Protein 9BKA (pdb70)

Structure (mmCIF, N/CA/C/O backbone):
data_9BKA
#
_entry.id   9BKA
#
_cell.length_a   71.307
_cell.length_b   71.307
_cell.length_c   71.307
_cell.angle_alpha   90.000
_cell.angle_beta   90.000
_cell.angle_gamma   90.000
#
_symmetry.space_group_name_H-M   'P 21 3'
#
loop_
_entity.id
_entity.type
_entity.pdbx_description
1 polymer 'Rid family protein PSPTO3006'
2 water water
#
loop_
_atom_site.group_PDB
_atom_site.id
_atom_site.type_symbol
_atom_site.label_atom_id
_atom_site.label_alt_id
_atom_site.label_comp_id
_atom_site.label_asym_id
_atom_site.label_entity_id
_atom_site.label_seq_id
_atom_site.pdbx_PDB_ins_code
_atom_site.Cartn_x
_atom_site.Cartn_y
_atom_site.Cartn_z
_atom_site.occupancy
_atom_site.B_iso_or_equiv
_atom_site.auth_seq_id
_atom_site.auth_comp_id
_atom_site.auth_asym_id
_atom_site.auth_atom_id
_atom_site.pdbx_PDB_model_num
ATOM 1 N N . PHE A 1 13 ? -15.02872 0.84385 29.36650 1.000 83.26903 13 PHE A N 1
ATOM 2 C CA . PHE A 1 13 ? -14.34455 -0.20782 28.62254 1.000 68.81219 13 PHE A CA 1
ATOM 3 C C . PHE A 1 13 ? -14.17713 0.23857 27.17433 1.000 55.15810 13 PHE A C 1
ATOM 4 O O . PHE A 1 13 ? -14.96834 1.04112 26.67566 1.000 51.55903 13 PHE A O 1
ATOM 12 N N . PRO A 1 14 ? -13.14544 -0.26469 26.49361 1.000 50.94135 14 PRO A N 1
ATOM 13 C CA . PRO A 1 14 ? -12.94123 0.13059 25.09394 1.000 48.45802 14 PRO A CA 1
ATOM 14 C C . PRO A 1 14 ? -13.82488 -0.62333 24.10809 1.000 35.73473 14 PRO A C 1
ATOM 15 O O . PRO A 1 14 ? -13.40573 -0.83593 22.97046 1.000 30.53106 14 PRO A O 1
ATOM 19 N N . ILE A 1 15 ? -15.03850 -1.02790 24.50516 1.000 31.94184 15 ILE A N 1
ATOM 20 C CA . ILE A 1 15 ? -15.94896 -1.74487 23.61662 1.000 26.04941 15 ILE A CA 1
ATOM 21 C C . ILE A 1 15 ? -17.35402 -1.16519 23.74308 1.000 26.83233 15 ILE A C 1
ATOM 22 O O . ILE A 1 15 ? -17.71727 -0.56182 24.75513 1.000 2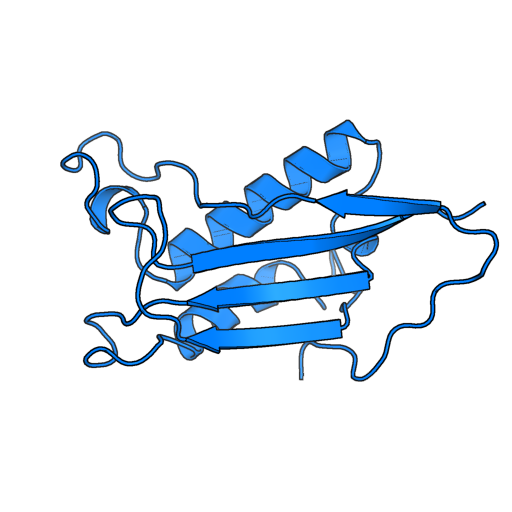8.00626 15 ILE A O 1
ATOM 27 N N . SER A 1 16 ? -18.15264 -1.35345 22.69453 1.000 20.25229 16 SER A N 1
ATOM 28 C CA . SER A 1 16 ? -19.56108 -0.98680 22.74927 1.000 21.27743 16 SER A CA 1
ATOM 29 C C . SER A 1 16 ? -20.37879 -2.17746 23.23480 1.000 22.11206 16 SER A C 1
ATOM 30 O O . SER A 1 16 ? -20.21726 -3.30024 22.74185 1.000 18.24511 16 SER A O 1
ATOM 33 N N . GLN A 1 17 ? -21.25885 -1.92800 24.20135 1.000 21.84484 17 GLN A N 1
ATOM 34 C CA . GLN A 1 17 ? -22.15646 -2.97976 24.66285 1.000 20.33325 17 GLN A CA 1
ATOM 35 C C . GLN A 1 17 ? -23.02944 -3.48956 23.52259 1.000 17.86580 17 GLN A C 1
ATOM 36 O O . GLN A 1 17 ? -23.21149 -4.70400 23.36212 1.000 16.20169 17 GLN A O 1
ATOM 42 N N . THR A 1 18 ? -23.56918 -2.58314 22.70999 1.000 18.67777 18 THR A N 1
ATOM 43 C CA . THR A 1 18 ? -24.29323 -2.96915 21.50936 1.000 16.60084 18 THR A CA 1
ATOM 44 C C . THR A 1 18 ? -23.89688 -2.04183 20.37228 1.000 17.72911 18 THR A C 1
ATOM 45 O O . THR A 1 18 ? -23.50467 -0.89573 20.59571 1.000 17.86100 18 THR A O 1
ATOM 49 N N . VAL A 1 19 ? -24.01571 -2.54682 19.14852 1.000 19.04535 19 VAL A N 1
ATOM 50 C CA . VAL A 1 19 ? -23.84001 -1.75252 17.93574 1.000 20.29683 19 VAL A CA 1
ATOM 51 C C . VAL A 1 19 ? -25.01957 -2.04104 17.02289 1.000 18.42796 19 VAL A C 1
ATOM 52 O O . VAL A 1 19 ? -25.27037 -3.20236 16.67358 1.000 15.98627 19 VAL A O 1
ATOM 56 N N . THR A 1 20 ? -25.74622 -0.99126 16.63479 1.000 19.66547 20 THR A N 1
ATOM 57 C CA . THR A 1 20 ? -26.88194 -1.12862 15.73439 1.000 16.65703 20 THR A CA 1
ATOM 58 C C . THR A 1 20 ? -26.45916 -0.78217 14.31304 1.000 23.07112 20 THR A C 1
ATOM 59 O O . THR A 1 20 ? -25.79061 0.23189 14.08395 1.000 22.44823 20 THR A O 1
ATOM 63 N N . VAL A 1 21 ? -26.85417 -1.62281 13.36854 1.000 19.13794 21 VAL A N 1
ATOM 64 C CA . VAL A 1 21 ? -26.54576 -1.47416 11.95086 1.000 19.23910 21 VAL A CA 1
ATOM 65 C C . VAL A 1 21 ? -27.84573 -1.18868 11.20751 1.000 22.40232 21 VAL A C 1
ATOM 66 O O . VAL A 1 21 ? -28.77249 -2.00760 11.26366 1.000 22.33309 21 VAL A O 1
ATOM 70 N N . PRO A 1 22 ? -27.94843 -0.07625 10.48022 1.000 27.62066 22 PRO A N 1
ATOM 71 C CA . PRO A 1 22 ? -29.17543 0.19461 9.72277 1.000 24.73613 22 PRO A CA 1
ATOM 72 C C . PRO A 1 22 ? -29.39763 -0.84872 8.63992 1.000 22.58059 22 PRO A C 1
ATOM 73 O O . PRO A 1 22 ? -28.45023 -1.40587 8.07898 1.000 19.60539 22 PRO A O 1
ATOM 77 N N . ALA A 1 23 ? -30.67556 -1.10764 8.34170 1.000 24.94713 23 ALA A N 1
ATOM 78 C CA . ALA A 1 23 ? -31.01959 -2.11283 7.33676 1.000 23.59609 23 ALA A CA 1
ATOM 79 C C . ALA A 1 23 ? -30.51658 -1.74479 5.94638 1.000 21.92685 23 ALA A C 1
ATOM 80 O O . ALA A 1 23 ? -30.37297 -2.62917 5.09487 1.000 22.93671 23 ALA A O 1
ATOM 82 N N . SER A 1 24 ? -30.25051 -0.46487 5.69810 1.000 26.60040 24 SER A N 1
ATOM 83 C CA . SER A 1 24 ? -29.75499 0.01926 4.41572 1.000 28.45706 24 SER A CA 1
ATOM 84 C C . SER A 1 24 ? -28.25828 -0.19853 4.23065 1.000 25.23024 24 SER A C 1
ATOM 85 O O . SER A 1 24 ? -27.73948 0.08622 3.14597 1.000 25.90959 24 SER A O 1
ATOM 88 N N . ALA A 1 25 ? -27.55278 -0.67083 5.25879 1.000 24.96886 25 ALA A N 1
ATOM 89 C CA . ALA A 1 25 ? -26.11434 -0.88268 5.18569 1.000 25.46808 25 ALA A CA 1
ATOM 90 C C . ALA A 1 25 ? -25.81260 -2.31227 4.75386 1.000 23.85127 25 ALA A C 1
ATOM 91 O O . ALA A 1 25 ? -26.53445 -3.24624 5.11403 1.000 24.33777 25 ALA A O 1
ATOM 93 N N . SER A 1 26 ? -24.75246 -2.47421 3.96673 1.000 21.82363 26 SER A N 1
ATOM 94 C CA . SER A 1 26 ? -24.28976 -3.79173 3.56243 1.000 22.21818 26 SER A CA 1
ATOM 95 C C . SER A 1 26 ? -23.32052 -4.34248 4.60025 1.000 24.72816 26 SER A C 1
ATOM 96 O O . SER A 1 26 ? -22.54330 -3.59708 5.20087 1.000 20.86125 26 SER A O 1
ATOM 99 N N . LEU A 1 27 ? -23.36422 -5.65027 4.80898 1.000 21.55458 27 LEU A N 1
ATOM 100 C CA . LEU A 1 27 ? -22.46187 -6.29481 5.75243 1.000 18.50493 27 LEU A CA 1
ATOM 101 C C . LEU A 1 27 ? -21.29345 -6.91326 4.99991 1.000 19.15157 27 LEU A C 1
ATOM 102 O O . LEU A 1 27 ? -21.46114 -7.42665 3.88843 1.000 21.01299 27 LEU A O 1
ATOM 107 N N . ILE A 1 28 ? -20.11127 -6.86038 5.61219 1.000 17.96685 28 ILE A N 1
ATOM 108 C CA . ILE A 1 28 ? -18.91163 -7.52402 5.11230 1.000 14.19397 28 ILE A CA 1
ATOM 109 C C . ILE A 1 28 ? -18.43557 -8.46831 6.21159 1.000 20.10894 28 ILE A C 1
ATOM 110 O O . ILE A 1 28 ? -18.08336 -8.02498 7.31561 1.000 15.32112 28 ILE A O 1
ATOM 115 N N . PHE A 1 29 ? -18.43881 -9.76077 5.91540 1.000 14.98022 29 PHE A N 1
ATOM 116 C CA . PHE A 1 29 ? -17.95994 -10.77453 6.84474 1.000 15.33038 29 PHE A CA 1
ATOM 117 C C . PHE A 1 29 ? -16.48984 -11.04848 6.54777 1.000 15.06927 29 PHE A C 1
ATOM 118 O O . PHE A 1 29 ? -16.11522 -11.21906 5.38792 1.000 14.73514 29 PHE A O 1
ATOM 126 N N . ILE A 1 30 ? -15.65569 -11.09555 7.58552 1.000 16.44710 30 ILE A N 1
ATOM 127 C CA . ILE A 1 30 ? -14.21902 -11.26978 7.41470 1.000 13.50320 30 ILE A CA 1
ATOM 128 C C . ILE A 1 30 ? -13.80204 -12.57544 8.07354 1.000 14.77199 30 ILE A C 1
ATOM 129 O O . ILE A 1 30 ? -14.14095 -12.83323 9.23851 1.000 13.50138 30 ILE A O 1
ATOM 134 N N . SER A 1 31 ? -13.06929 -13.39062 7.32590 1.000 12.26986 31 SER A N 1
ATOM 135 C CA . SER A 1 31 ? -12.57142 -14.65667 7.83255 1.000 11.77458 31 SER A CA 1
ATOM 136 C C . SER A 1 31 ? -11.64181 -14.43456 9.01629 1.000 12.48845 31 SER A C 1
ATOM 137 O O . SER A 1 31 ? -11.06823 -13.35736 9.19555 1.000 9.69295 31 SER A O 1
ATOM 140 N N . GLY A 1 32 ? -11.48684 -15.48956 9.81806 1.000 12.51354 32 GLY A N 1
ATOM 141 C CA . GLY A 1 32 ? -10.56496 -15.47906 10.93266 1.000 14.63318 32 GLY A CA 1
ATOM 142 C C . GLY A 1 32 ? -9.18572 -15.02824 10.50167 1.000 14.01443 32 GLY A C 1
ATOM 143 O O . GLY A 1 32 ? -8.63348 -15.52460 9.51411 1.000 13.86558 32 GLY A O 1
ATOM 144 N N . THR A 1 33 ? -8.62279 -14.07486 11.23072 1.000 9.85780 33 THR A N 1
ATOM 145 C CA . THR A 1 33 ? -7.38920 -13.42620 10.82707 1.000 16.33388 33 THR A CA 1
ATOM 146 C C . THR A 1 33 ? -6.31057 -13.69314 11.86909 1.000 12.46496 33 THR A C 1
ATOM 147 O O . THR A 1 33 ? -6.52156 -13.49212 13.06909 1.000 13.23313 33 THR A O 1
ATOM 151 N N . LEU A 1 34 ? -5.18035 -14.18267 11.40402 1.000 13.96530 34 LEU A N 1
ATOM 152 C CA . LEU A 1 34 ? -4.04482 -14.58234 12.20764 1.000 15.95485 34 LEU A CA 1
ATOM 153 C C . LEU A 1 34 ? -2.88423 -13.60612 12.00289 1.000 15.74741 34 LEU A C 1
ATOM 154 O O . LEU A 1 34 ? -2.82450 -12.91176 10.98224 1.000 13.71871 34 LEU A O 1
ATOM 159 N N . PRO A 1 35 ? -1.95006 -13.51208 12.95398 1.000 15.10294 35 PRO A N 1
ATOM 160 C CA . PRO A 1 35 ? -0.90155 -12.49384 12.84697 1.000 16.53285 35 PRO A CA 1
ATOM 161 C C . PRO A 1 35 ? 0.06480 -12.79574 11.71448 1.000 18.10522 35 PRO A C 1
ATOM 162 O O . PRO A 1 35 ? 0.19507 -13.92917 11.24863 1.000 16.61388 35 PRO A O 1
ATOM 166 N N . ASP A 1 36 ? 0.73748 -11.74125 11.27339 1.000 19.67773 36 ASP A N 1
ATOM 167 C CA . ASP A 1 36 ? 1.82582 -11.86118 10.31520 1.000 24.18437 36 ASP A CA 1
ATOM 168 C C . ASP A 1 36 ? 3.11014 -12.21024 11.03900 1.000 22.26579 36 ASP A C 1
ATOM 169 O O . ASP A 1 36 ? 3.27390 -11.92462 12.22817 1.000 18.37444 36 ASP A O 1
ATOM 174 N N . LEU A 1 37 ? 4.03327 -12.81503 10.30277 1.000 21.69926 37 LEU A N 1
ATOM 175 C CA . LEU A 1 37 ? 5.36350 -13.05452 10.83912 1.000 19.81474 37 LEU A CA 1
ATOM 176 C C . LEU A 1 37 ? 5.98939 -11.74462 11.29321 1.000 23.16584 37 LEU A C 1
ATOM 177 O O . LEU A 1 37 ? 5.97344 -10.74631 10.56392 1.000 24.32181 37 LEU A O 1
ATOM 182 N N . ALA A 1 38 ? 6.51932 -11.74097 12.51464 1.000 22.23113 38 ALA A N 1
ATOM 183 C CA . ALA A 1 38 ? 7.18420 -10.57177 13.06766 1.000 19.60676 38 ALA A CA 1
ATOM 184 C C . ALA A 1 38 ? 8.69989 -10.69024 13.05379 1.000 25.68134 38 ALA A C 1
ATOM 185 O O . ALA A 1 38 ? 9.38832 -9.67882 12.85964 1.000 20.89140 38 ALA A O 1
ATOM 187 N N . ASP A 1 39 ? 9.22970 -11.90153 13.22185 1.000 18.52736 39 ASP A N 1
ATOM 188 C CA . ASP A 1 39 ? 10.66835 -12.12826 13.34712 1.000 20.86118 39 ASP A CA 1
ATOM 189 C C . ASP A 1 39 ? 11.10145 -13.20398 12.35839 1.000 18.86679 39 ASP A C 1
ATOM 190 O O . ASP A 1 39 ? 10.95310 -14.40769 12.63779 1.000 15.80099 39 ASP A O 1
ATOM 195 N N . PRO A 1 40 ? 11.66357 -12.81995 11.20789 1.000 19.10571 40 PRO A N 1
ATOM 196 C CA . PRO A 1 40 ? 12.04882 -13.82284 10.21073 1.000 21.61070 40 PRO A CA 1
ATOM 197 C C . PRO A 1 40 ? 13.28181 -14.61838 10.60396 1.000 18.28297 40 PRO A C 1
ATOM 198 O O . PRO A 1 40 ? 13.64855 -15.55018 9.88588 1.000 18.35904 40 PRO A O 1
ATOM 202 N N . HIS A 1 41 ? 13.92984 -14.28684 11.71779 1.000 15.31838 41 HIS A N 1
ATOM 203 C CA . HIS A 1 41 ? 15.01205 -15.11397 12.23020 1.000 18.91519 41 HIS A CA 1
ATOM 204 C C . HIS A 1 41 ? 14.52237 -16.22742 13.14087 1.000 20.33584 41 HIS A C 1
ATOM 205 O O . HIS A 1 41 ? 15.27316 -17.17097 13.38908 1.000 17.62166 41 HIS A O 1
ATOM 212 N N . ALA A 1 42 ? 13.29288 -16.12165 13.67244 1.000 18.28770 42 ALA A N 1
ATOM 213 C CA . ALA A 1 42 ? 12.81508 -17.08378 14.65042 1.000 18.62360 42 ALA A CA 1
ATOM 214 C C . ALA A 1 42 ? 12.46108 -18.41774 13.98619 1.000 18.59477 42 ALA A C 1
ATOM 215 O O . ALA A 1 42 ? 12.12109 -18.46041 12.80366 1.000 15.61958 42 ALA A O 1
ATOM 217 N N . PRO A 1 43 ? 12.52779 -19.51957 14.73209 1.000 17.90553 43 PRO A N 1
ATOM 218 C CA . PRO A 1 43 ? 12.14965 -20.81828 14.15882 1.000 19.16049 43 PRO A CA 1
ATOM 219 C C . PRO A 1 43 ? 10.68144 -20.84986 13.74000 1.000 21.07873 43 PRO A C 1
ATOM 220 O O . PRO A 1 43 ? 9.81479 -20.24194 14.37555 1.000 16.90275 43 PRO A O 1
ATOM 224 N N . ALA A 1 44 ? 10.41496 -21.56294 12.64546 1.000 22.19153 44 ALA A N 1
ATOM 225 C CA . ALA A 1 44 ? 9.07746 -21.58622 12.06588 1.000 24.16399 44 ALA A CA 1
ATOM 226 C C . ALA A 1 44 ? 8.05524 -22.09741 13.07614 1.000 21.38062 44 ALA A C 1
ATOM 227 O O . ALA A 1 44 ? 8.33741 -23.00954 13.85699 1.000 21.17060 44 ALA A O 1
ATOM 229 N N . GLY A 1 45 ? 6.87072 -21.48281 13.07625 1.000 19.69719 45 GLY A N 1
ATOM 230 C CA . GLY A 1 45 ? 5.76153 -21.99392 13.85706 1.000 20.46849 45 GLY A CA 1
ATOM 231 C C . GLY A 1 45 ? 5.85319 -21.79762 15.35359 1.000 19.60040 45 GLY A C 1
ATOM 232 O O . GLY A 1 45 ? 5.04964 -22.38140 16.08597 1.000 19.27701 45 GLY A O 1
ATOM 233 N N . THR A 1 46 ? 6.81961 -20.98938 15.84252 1.000 18.61582 46 THR A N 1
ATOM 234 C CA . THR A 1 46 ? 6.99131 -20.68270 17.25136 1.000 17.79959 46 THR A CA 1
ATOM 235 C C . THR A 1 46 ? 6.31618 -19.35807 17.60490 1.000 18.23361 46 THR A C 1
ATOM 236 O O . THR A 1 46 ? 6.17974 -18.46721 16.75138 1.000 18.03946 46 THR A O 1
ATOM 240 N N . PRO A 1 47 ? 5.86831 -19.19489 18.85221 1.000 18.08181 47 PRO A N 1
ATOM 241 C CA . PRO A 1 47 ? 5.38260 -17.87276 19.26826 1.000 15.31120 47 PRO A CA 1
ATOM 242 C C . PRO A 1 47 ? 6.40730 -16.77630 19.02584 1.000 16.66304 47 PRO A C 1
ATOM 243 O O . PRO A 1 47 ? 6.02375 -15.66078 18.67057 1.000 18.05963 47 PRO A O 1
ATOM 247 N N . ALA A 1 48 ? 7.70765 -17.07357 19.14927 1.000 16.28454 48 ALA A N 1
ATOM 248 C CA . ALA A 1 48 ? 8.72904 -16.05336 18.90009 1.000 20.77284 48 ALA A CA 1
ATOM 249 C C . ALA A 1 48 ? 8.65987 -15.50165 17.47736 1.000 19.99752 48 ALA A C 1
ATOM 250 O O . ALA A 1 48 ? 9.04266 -14.34737 17.23574 1.000 20.83306 48 ALA A O 1
ATOM 252 N N . ALA A 1 49 ? 8.17357 -16.29697 16.52535 1.000 17.46205 49 ALA A N 1
ATOM 253 C CA . ALA A 1 49 ? 8.06904 -15.81355 15.15104 1.000 17.83098 49 ALA A CA 1
ATOM 254 C C . ALA A 1 49 ? 7.03724 -14.70228 15.02309 1.000 16.13672 49 ALA A C 1
ATOM 255 O O . ALA A 1 49 ? 7.11175 -13.88551 14.09339 1.000 17.25392 49 ALA A O 1
ATOM 257 N N . TYR A 1 50 ? 6.05801 -14.67115 15.93001 1.000 16.92697 50 TYR A N 1
ATOM 258 C CA . TYR A 1 50 ? 4.92930 -13.75763 15.83355 1.000 16.12979 50 TYR A CA 1
ATOM 259 C C . TYR A 1 50 ? 4.86871 -12.72534 16.94972 1.000 16.60577 50 TYR A C 1
ATOM 260 O O . TYR A 1 50 ? 4.26602 -11.66781 16.74291 1.000 15.65665 50 TYR A O 1
ATOM 269 N N . GLY A 1 51 ? 5.46118 -13.00117 18.10780 1.000 16.61805 51 GLY A N 1
ATOM 270 C CA . GLY A 1 51 ? 5.47317 -12.08935 19.23892 1.000 16.11004 51 GLY A CA 1
ATOM 271 C C . GLY A 1 51 ? 4.64540 -12.61405 20.40453 1.000 16.96667 51 GLY A C 1
ATOM 272 O O . GLY A 1 51 ? 3.96529 -13.63537 20.31704 1.000 15.36575 51 GLY A O 1
ATOM 273 N N . ASN A 1 52 ? 4.70354 -11.88572 21.52867 1.000 15.76256 52 ASN A N 1
ATOM 274 C CA . ASN A 1 52 ? 3.79489 -12.21008 22.62636 1.000 15.02947 52 ASN A CA 1
ATOM 275 C C . ASN A 1 52 ? 2.37584 -11.77901 22.25261 1.000 13.06590 52 ASN A C 1
ATOM 276 O O . ASN A 1 52 ? 2.11183 -11.32126 21.13684 1.000 13.97636 52 ASN A O 1
ATOM 281 N N . THR A 1 53 ? 1.43799 -11.92131 23.19469 1.000 13.25272 53 THR A N 1
ATOM 282 C CA . THR A 1 53 ? 0.04072 -11.67113 22.84309 1.000 11.90523 53 THR A CA 1
ATOM 283 C C . THR A 1 53 ? -0.15733 -10.23136 22.37366 1.000 12.55456 53 THR A C 1
ATOM 284 O O . THR A 1 53 ? -0.86030 -9.98409 21.39092 1.000 12.78472 53 THR A O 1
ATOM 288 N N . GLN A 1 54 ? 0.49788 -9.27268 23.02897 1.000 12.91011 54 GLN A N 1
ATOM 289 C CA . GLN A 1 54 ? 0.36248 -7.87309 22.63272 1.000 11.83007 54 GLN A CA 1
ATOM 290 C C . GLN A 1 54 ? 0.84520 -7.64518 21.20417 1.000 11.12916 54 GLN A C 1
ATOM 291 O O . GLN A 1 54 ? 0.15686 -7.00992 20.40063 1.000 12.55084 54 GLN A O 1
ATOM 297 N N . VAL A 1 55 ? 2.03422 -8.14917 20.87351 1.000 11.89968 55 VAL A N 1
ATOM 298 C CA . VAL A 1 55 ? 2.59585 -7.92963 19.54005 1.000 11.45634 55 VAL A CA 1
ATOM 299 C C . VAL A 1 55 ? 1.74581 -8.60957 18.46807 1.000 13.15698 55 VAL A C 1
ATOM 300 O O . VAL A 1 55 ? 1.49531 -8.04213 17.39108 1.000 12.99373 55 VAL A O 1
ATOM 304 N N . GLN A 1 56 ? 1.27974 -9.82646 18.74410 1.000 14.22319 56 GLN A N 1
ATOM 305 C CA . GLN A 1 56 ? 0.42673 -10.52022 17.78620 1.000 12.87990 56 GLN A CA 1
ATOM 306 C C . GLN A 1 56 ? -0.89850 -9.79580 17.60520 1.000 12.93857 56 GLN A C 1
ATOM 307 O O . GLN A 1 56 ? -1.44827 -9.76040 16.49735 1.000 12.74524 56 GLN A O 1
ATOM 313 N N . THR A 1 57 ? -1.43436 -9.23982 18.69084 1.000 9.05296 57 THR A N 1
ATOM 314 C CA . THR A 1 57 ? -2.65790 -8.45160 18.62013 1.000 12.40584 57 THR A CA 1
ATOM 315 C C . THR A 1 57 ? -2.46286 -7.23224 17.72068 1.000 13.75418 57 THR A C 1
ATOM 316 O O . THR A 1 57 ? -3.30743 -6.92035 16.86008 1.000 11.12805 57 THR A O 1
ATOM 320 N N . VAL A 1 58 ? -1.34592 -6.52915 17.90701 1.000 11.21108 58 VAL A N 1
ATOM 321 C CA . VAL A 1 58 ? -1.05038 -5.39897 17.02959 1.000 13.66343 58 VAL A CA 1
ATOM 322 C C . VAL A 1 58 ? -0.99711 -5.86397 15.57767 1.000 14.50830 58 VAL A C 1
ATOM 323 O O . VAL A 1 58 ? -1.57099 -5.22711 14.68259 1.000 16.82755 58 VAL A O 1
ATOM 327 N N . SER A 1 59 ? -0.34706 -7.00473 15.33015 1.000 13.11842 59 SER A N 1
ATOM 328 C CA . SER A 1 59 ? -0.19627 -7.48742 13.95978 1.000 15.47194 59 SER A CA 1
ATOM 329 C C . SER A 1 59 ? -1.54316 -7.82014 13.33758 1.000 17.16016 59 SER A C 1
ATOM 330 O O . SER A 1 59 ? -1.81033 -7.45538 12.18105 1.000 15.75255 59 SER A O 1
ATOM 333 N N . VAL A 1 60 ? -2.41328 -8.49688 14.09618 1.000 11.30794 60 VAL A N 1
ATOM 334 C CA . VAL A 1 60 ? -3.71550 -8.89220 13.56427 1.000 11.95317 60 VAL A CA 1
ATOM 335 C C . VAL A 1 60 ? -4.54637 -7.66583 13.23339 1.000 13.86448 60 VAL A C 1
ATOM 336 O O . VAL A 1 60 ? -5.23336 -7.62620 12.21099 1.000 14.96035 60 VAL A O 1
ATOM 340 N N . PHE A 1 61 ? -4.50619 -6.64246 14.08781 1.000 13.27878 61 PHE A N 1
ATOM 341 C CA . PHE A 1 61 ? -5.34221 -5.48908 13.77067 1.000 14.92609 61 PHE A CA 1
ATOM 342 C C . PHE A 1 61 ? -4.75452 -4.64913 12.63698 1.000 15.39945 61 PHE A C 1
ATOM 343 O O . PHE A 1 61 ? -5.52167 -4.09427 11.84107 1.000 14.31870 61 PHE A O 1
ATOM 351 N N . ASN A 1 62 ? -3.42053 -4.58818 12.51054 1.000 15.74910 62 ASN A N 1
ATOM 352 C CA . ASN A 1 62 ? -2.81162 -4.00882 11.30763 1.000 17.83353 62 ASN A CA 1
ATOM 353 C C . ASN A 1 62 ? -3.31691 -4.71940 10.05089 1.000 20.43324 62 ASN A C 1
ATOM 354 O O . ASN A 1 62 ? -3.72071 -4.08483 9.05771 1.000 19.56431 62 ASN A O 1
ATOM 359 N N . LYS A 1 63 ? -3.30707 -6.04800 10.08836 1.000 16.48366 63 LYS A N 1
ATOM 360 C CA . LYS A 1 63 ? -3.74134 -6.84914 8.95138 1.000 19.16140 63 LYS A CA 1
ATOM 361 C C . LYS A 1 63 ? -5.21818 -6.64301 8.64530 1.000 19.66477 63 LYS A C 1
ATOM 362 O O . LYS A 1 63 ? -5.60235 -6.52453 7.47760 1.000 17.34047 63 LYS A O 1
ATOM 368 N N . LEU A 1 64 ? -6.06615 -6.61960 9.67828 1.000 19.67978 64 LEU A N 1
ATOM 369 C CA . LEU A 1 64 ? -7.48199 -6.33257 9.47242 1.000 18.26712 64 LEU A CA 1
ATOM 370 C C . LEU A 1 64 ? -7.67777 -4.96562 8.83316 1.000 19.30159 64 LEU A C 1
ATOM 371 O O . LEU A 1 64 ? -8.53764 -4.79879 7.95888 1.000 18.19627 64 LEU A O 1
ATOM 376 N N . ARG A 1 65 ? -6.91497 -3.96676 9.28539 1.000 18.14364 65 ARG A N 1
ATOM 377 C CA . ARG A 1 65 ? -6.97538 -2.65400 8.65132 1.000 21.31657 65 ARG A CA 1
ATOM 378 C C . ARG A 1 65 ? -6.67142 -2.75690 7.16455 1.000 20.89905 65 ARG A C 1
ATOM 379 O O . ARG A 1 65 ? -7.36302 -2.14765 6.33956 1.000 18.86719 65 ARG A O 1
ATOM 387 N N . ARG A 1 66 ? -5.62365 -3.50918 6.80535 1.000 20.56275 66 ARG A N 1
ATOM 388 C CA . ARG A 1 66 ? -5.26940 -3.63867 5.38844 1.000 22.55098 66 ARG A CA 1
ATOM 389 C C . ARG A 1 66 ? -6.37308 -4.33922 4.59847 1.000 24.81793 66 ARG A C 1
ATOM 390 O O . ARG A 1 66 ? -6.69866 -3.93758 3.46547 1.000 21.82115 66 ARG A O 1
ATOM 398 N N . ILE A 1 67 ? -6.96852 -5.38341 5.18868 1.000 18.81453 67 ILE A N 1
ATOM 399 C CA . ILE A 1 67 ? -8.06668 -6.09652 4.53585 1.000 19.91480 67 ILE A CA 1
ATOM 400 C C . ILE A 1 67 ? -9.21615 -5.13934 4.25285 1.000 21.72968 67 ILE A C 1
ATOM 401 O O . ILE A 1 67 ? -9.78128 -5.11831 3.15139 1.000 19.90760 67 ILE A O 1
ATOM 406 N N . LEU A 1 68 ? -9.55955 -4.31049 5.24098 1.000 17.78378 68 LEU A N 1
ATOM 407 C CA . LEU A 1 68 ? -10.68501 -3.39803 5.07098 1.000 22.57977 68 LEU A CA 1
ATOM 408 C C . LEU A 1 68 ? -10.36425 -2.30240 4.06611 1.000 21.13182 68 LEU A C 1
ATOM 409 O O . LEU A 1 68 ? -11.21074 -1.94805 3.23762 1.000 24.48184 68 LEU A O 1
ATOM 414 N N . GLN A 1 69 ? -9.15844 -1.73982 4.14292 1.000 22.51702 69 GLN A N 1
ATOM 415 C CA . GLN A 1 69 ? -8.76034 -0.68852 3.21330 1.000 24.14683 69 GLN A CA 1
ATOM 416 C C . GLN A 1 69 ? -8.79672 -1.17598 1.77346 1.000 25.09065 69 GLN A C 1
ATOM 417 O O . GLN A 1 69 ? -9.13820 -0.40592 0.86722 1.000 29.61992 69 GLN A O 1
ATOM 423 N N . GLN A 1 70 ? -8.47075 -2.45040 1.54564 1.000 24.02798 70 GLN A N 1
ATOM 424 C CA . GLN A 1 70 ? -8.67516 -3.04334 0.22913 1.000 26.71781 70 GLN A CA 1
ATOM 425 C C . GLN A 1 70 ? -10.13064 -2.98245 -0.22215 1.000 33.16378 70 GLN A C 1
ATOM 426 O O . GLN A 1 70 ? -10.39398 -3.02255 -1.42813 1.000 33.89552 70 GLN A O 1
ATOM 432 N N . GLN A 1 71 ? -11.08197 -2.91133 0.70831 1.000 28.98979 71 GLN A N 1
ATOM 433 C CA . GLN A 1 71 ? -12.49065 -2.74060 0.37952 1.000 29.11763 71 GLN A CA 1
ATOM 434 C C . GLN A 1 71 ? -12.94272 -1.29916 0.54444 1.000 27.13040 71 GLN A C 1
ATOM 435 O O . GLN A 1 71 ? -14.14856 -1.04401 0.62496 1.000 30.61178 71 GLN A O 1
ATOM 441 N N . ASP A 1 72 ? -11.99857 -0.35868 0.61322 1.000 29.19842 72 ASP A N 1
ATOM 442 C CA . ASP A 1 72 ? -12.29488 1.05387 0.85808 1.000 28.85196 72 ASP A CA 1
ATOM 443 C C . ASP A 1 72 ? -13.07956 1.24157 2.15623 1.000 30.68063 72 ASP A C 1
ATOM 444 O O . ASP A 1 72 ? -13.99726 2.06191 2.24181 1.000 28.83775 72 ASP A O 1
ATOM 449 N N . LEU A 1 73 ? -12.71413 0.47249 3.17629 1.000 25.10625 73 LEU A N 1
ATOM 450 C CA . LEU A 1 73 ? -13.24667 0.61886 4.52155 1.000 23.15242 73 LEU A CA 1
ATOM 451 C C . LEU A 1 73 ? -12.06881 0.71253 5.48458 1.000 21.60152 73 LEU A C 1
ATOM 452 O O . LEU A 1 73 ? -10.90814 0.68203 5.07496 1.000 21.91747 73 LEU A O 1
ATOM 457 N N . ASP A 1 74 ? -12.35517 0.82661 6.77718 1.000 21.73475 74 ASP A N 1
ATOM 458 C CA . ASP A 1 74 ? -11.29310 0.89835 7.76773 1.000 21.13407 74 ASP A CA 1
ATOM 459 C C . ASP A 1 74 ? -11.82060 0.34671 9.08785 1.000 19.60835 74 ASP A C 1
ATOM 460 O O . ASP A 1 74 ? -12.98626 -0.03636 9.19722 1.000 18.88567 74 ASP A O 1
ATOM 465 N N . LEU A 1 75 ? -10.95597 0.33954 10.10764 1.000 21.03626 75 LEU A N 1
ATOM 466 C CA . LEU A 1 75 ? -11.29664 -0.32617 11.36629 1.000 19.30709 75 LEU A CA 1
ATOM 467 C C . LEU A 1 75 ? -12.54865 0.25535 12.01327 1.000 21.12842 75 LEU A C 1
ATOM 468 O O . LEU A 1 75 ? -13.23222 -0.44940 12.76485 1.000 18.16004 75 LEU A O 1
ATOM 473 N N . GLY A 1 76 ? -12.87745 1.52164 11.73202 1.000 17.57575 76 GLY A N 1
ATOM 474 C CA . GLY A 1 76 ? -14.07073 2.12203 12.30947 1.000 16.24397 76 GLY A CA 1
ATOM 475 C C . GLY A 1 76 ? -15.37068 1.56973 11.75738 1.000 15.14613 76 GLY A C 1
ATOM 476 O O . GLY A 1 76 ? -16.43274 1.79944 12.34861 1.000 17.26139 76 GLY A O 1
ATOM 477 N N . ASP A 1 77 ? -15.31250 0.87127 10.62574 1.000 16.24121 77 ASP A N 1
ATOM 478 C CA . ASP A 1 77 ? -16.48371 0.23004 10.04707 1.000 18.67588 77 ASP A CA 1
ATOM 479 C C . ASP A 1 77 ? -16.78108 -1.12962 10.66542 1.000 16.60177 77 ASP A C 1
ATOM 480 O O . ASP A 1 77 ? -17.83391 -1.70597 10.37213 1.000 16.48377 77 ASP A O 1
ATOM 485 N N . ILE A 1 78 ? -15.90160 -1.64800 11.52031 1.000 14.72024 78 ILE A N 1
ATOM 486 C CA . ILE A 1 78 ? -16.18289 -2.91366 12.19517 1.000 13.60596 78 ILE A CA 1
ATOM 487 C C . ILE A 1 78 ? -17.31923 -2.72246 13.19530 1.000 14.99636 78 ILE A C 1
ATOM 488 O O . ILE A 1 78 ? -17.30242 -1.80511 14.02828 1.000 14.71470 78 ILE A O 1
ATOM 493 N N . VAL A 1 79 ? -18.32367 -3.58705 13.11418 1.000 12.49283 79 VAL A N 1
ATOM 494 C CA . VAL A 1 79 ? -19.42362 -3.55524 14.05583 1.000 13.17008 79 VAL A CA 1
ATOM 495 C C . VAL A 1 79 ? -19.35101 -4.69040 15.06691 1.000 12.63395 79 VAL A C 1
ATOM 496 O O . VAL A 1 79 ? -19.84594 -4.52379 16.18639 1.000 15.14352 79 VAL A O 1
ATOM 500 N N . GLN A 1 80 ? -18.71542 -5.82107 14.73074 1.000 14.79557 80 GLN A N 1
ATOM 501 C CA . GLN A 1 80 ? -18.56072 -6.89364 15.70945 1.000 15.32527 80 GLN A CA 1
ATOM 502 C C . GLN A 1 80 ? -17.18995 -7.54696 15.56836 1.000 14.73862 80 GLN A C 1
ATOM 503 O O . GLN A 1 80 ? -16.73315 -7.81178 14.45553 1.000 12.76456 80 GLN A O 1
ATOM 509 N N . LEU A 1 81 ? -16.54508 -7.80772 16.70381 1.000 12.61139 81 LEU A N 1
ATOM 510 C CA . LEU A 1 81 ? -15.22568 -8.41851 16.75951 1.000 13.05037 81 LEU A CA 1
ATOM 511 C C . LEU A 1 81 ? -15.29079 -9.62626 17.66400 1.000 12.63213 81 LEU A C 1
ATOM 512 O O . LEU A 1 81 ? -15.85639 -9.55410 18.75623 1.000 15.30199 81 LEU A O 1
ATOM 517 N N . ARG A 1 82 ? -14.69120 -10.72435 17.23323 1.000 12.13515 82 ARG A N 1
ATOM 518 C CA . ARG A 1 82 ? -14.58965 -11.90120 18.08499 1.000 10.76564 82 ARG A CA 1
ATOM 519 C C . ARG A 1 82 ? -13.12230 -12.28557 18.18757 1.000 13.16723 82 ARG A C 1
ATOM 520 O O . ARG A 1 82 ? -12.46706 -12.47277 17.16189 1.000 11.78858 82 ARG A O 1
ATOM 528 N N . VAL A 1 83 ? -12.61046 -12.39920 19.41449 1.000 9.82791 83 VAL A N 1
ATOM 529 C CA . VAL A 1 83 ? -11.18568 -12.60810 19.66646 1.000 7.80618 83 VAL A CA 1
ATOM 530 C C . VAL A 1 83 ? -11.00885 -13.95305 20.34874 1.000 10.28789 83 VAL A C 1
ATOM 531 O O . VAL A 1 83 ? -11.54210 -14.16489 21.44032 1.000 7.86854 83 VAL A O 1
ATOM 535 N N . PHE A 1 84 ? -10.24327 -14.84966 19.72466 1.000 8.38881 84 PHE A N 1
ATOM 536 C CA . PHE A 1 84 ? -9.93866 -16.15516 20.28942 1.000 8.28914 84 PHE A CA 1
ATOM 537 C C . PHE A 1 84 ? -8.47193 -16.15408 20.68174 1.000 8.92453 84 PHE A C 1
ATOM 538 O O . PHE A 1 84 ? -7.60222 -15.97489 19.82257 1.000 11.75612 84 PHE A O 1
ATOM 546 N N . LEU A 1 85 ? -8.20536 -16.35440 21.96610 1.000 9.16846 85 LEU A N 1
ATOM 547 C CA . LEU A 1 85 ? -6.85528 -16.39564 22.52234 1.000 8.78376 85 LEU A CA 1
ATOM 548 C C . LEU A 1 85 ? -6.48806 -17.81286 22.94744 1.000 11.15540 85 LEU A C 1
ATOM 549 O O . LEU A 1 85 ? -7.34574 -18.60140 23.35103 1.000 9.79635 85 LEU A O 1
ATOM 554 N N . VAL A 1 86 ? -5.19676 -18.12093 22.88903 1.000 10.75268 86 VAL A N 1
ATOM 555 C CA . VAL A 1 86 ? -4.67330 -19.33461 23.49327 1.000 11.97259 86 VAL A CA 1
ATOM 556 C C . VAL A 1 86 ? -3.76106 -18.93214 24.65092 1.000 12.13096 86 VAL A C 1
ATOM 557 O O . VAL A 1 86 ? -3.27991 -17.79567 24.73954 1.000 14.39347 86 VAL A O 1
ATOM 561 N N . GLY A 1 87 ? -3.53624 -19.87390 25.55652 1.000 13.78351 87 GLY A N 1
ATOM 562 C CA . GLY A 1 87 ? -2.79420 -19.56122 26.75982 1.000 12.30276 87 GLY A CA 1
ATOM 563 C C . GLY A 1 87 ? -1.35407 -19.18437 26.46689 1.000 13.98649 87 GLY A C 1
ATOM 564 O O . GLY A 1 87 ? -0.73605 -19.66523 25.51834 1.000 12.36141 87 GLY A O 1
ATOM 565 N N . ALA A 1 88 ? -0.82184 -18.29683 27.30142 1.000 14.13596 88 ALA A N 1
ATOM 566 C CA . ALA A 1 88 ? 0.50785 -17.73438 27.13241 1.000 14.99260 88 ALA A CA 1
ATOM 567 C C . ALA A 1 88 ? 1.37572 -18.05897 28.34172 1.000 13.90803 88 ALA A C 1
ATOM 568 O O . ALA A 1 88 ? 0.88074 -18.16606 29.46800 1.000 12.35086 88 ALA A O 1
ATOM 570 N N . GLU A 1 89 ? 2.68619 -18.16166 28.10380 1.000 16.02544 89 GLU A N 1
ATOM 571 C CA . GLU A 1 89 ? 3.61745 -18.45383 29.19360 1.000 15.89348 89 GLU A CA 1
ATOM 572 C C . GLU A 1 89 ? 3.65048 -17.33931 30.24390 1.000 15.37540 89 GLU A C 1
ATOM 573 O O . GLU A 1 89 ? 3.81786 -17.62508 31.43854 1.000 15.83200 89 GLU A O 1
ATOM 579 N N . GLU A 1 90 ? 3.50178 -16.07427 29.82400 1.000 17.32925 90 GLU A N 1
ATOM 580 C CA . GLU A 1 90 ? 3.51608 -14.95037 30.76452 1.000 13.81420 90 GLU A CA 1
ATOM 581 C C . GLU A 1 90 ? 2.39789 -15.05563 31.78667 1.000 14.51918 90 GLU A C 1
ATOM 582 O O . GLU A 1 90 ? 2.51230 -14.52610 32.89878 1.000 14.56718 90 GLU A O 1
ATOM 588 N N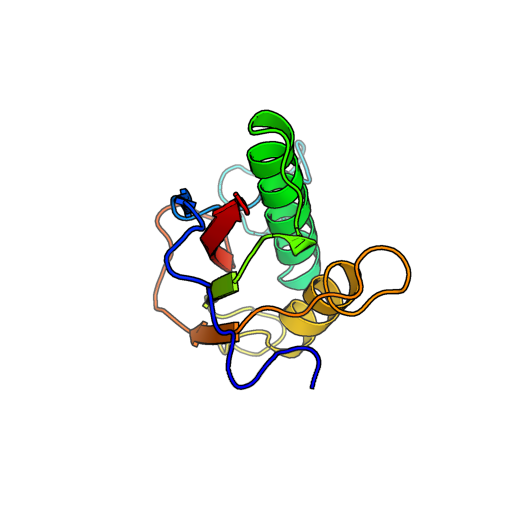 . THR A 1 91 ? 1.30408 -15.71171 31.42739 1.000 16.46721 91 THR A N 1
ATOM 589 C CA . THR A 1 91 ? 0.13784 -15.78610 32.29151 1.000 15.76125 91 THR A CA 1
ATOM 590 C C . THR A 1 91 ? -0.18258 -17.23017 32.66426 1.000 16.53868 91 THR A C 1
ATOM 591 O O . THR A 1 91 ? -1.33734 -17.57908 32.92961 1.000 17.37416 91 THR A O 1
ATOM 595 N N . GLY A 1 92 ? 0.84325 -18.07499 32.69851 1.000 15.67871 92 GLY A N 1
ATOM 596 C CA . GLY A 1 92 ? 0.70230 -19.42126 33.23026 1.000 19.00956 92 GLY A CA 1
ATOM 597 C C . GLY A 1 92 ? -0.25833 -20.32013 32.48417 1.000 19.26815 92 GLY A C 1
ATOM 598 O O . GLY A 1 92 ? -0.90340 -21.16948 33.10423 1.000 22.79650 92 GLY A O 1
ATOM 599 N N . GLY A 1 93 ? -0.38082 -20.16112 31.17125 1.000 16.75880 93 GLY A N 1
ATOM 600 C CA . GLY A 1 93 ? -1.292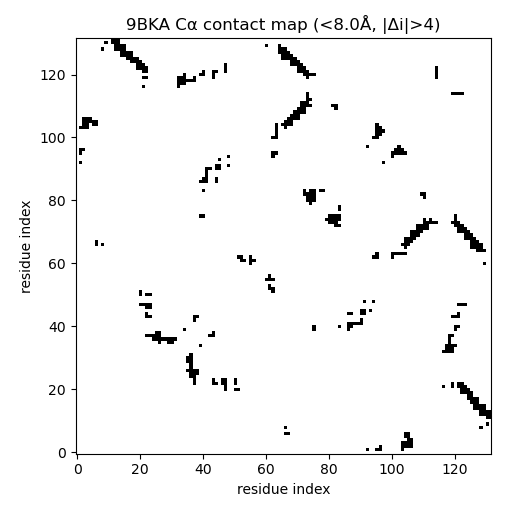55 -20.98650 30.40885 1.000 15.22245 93 GLY A CA 1
ATOM 601 C C . GLY A 1 93 ? -2.71306 -20.46979 30.35588 1.000 15.65019 93 GLY A C 1
A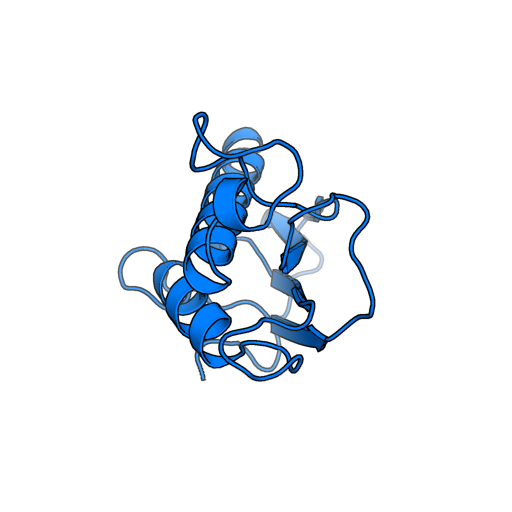TOM 602 O O . GLY A 1 93 ? -3.54378 -21.05243 29.64131 1.000 13.15515 93 GLY A O 1
ATOM 603 N N . LYS A 1 94 ? -3.01954 -19.40195 31.08281 1.000 16.72571 94 LYS A N 1
ATOM 604 C CA . LYS A 1 94 ? -4.25605 -18.66120 30.87711 1.000 17.93346 94 LYS A CA 1
ATOM 605 C C . LYS A 1 94 ? -4.06761 -17.66561 29.73989 1.000 13.53236 94 LYS A C 1
ATOM 606 O O . LYS A 1 94 ? -2.94479 -17.28883 29.39947 1.000 13.92273 94 LYS A O 1
ATOM 612 N N . LEU A 1 95 ? -5.18458 -17.23109 29.15871 1.000 12.20780 95 LEU A N 1
ATOM 613 C CA . LEU A 1 95 ? -5.12263 -16.17952 28.15341 1.000 11.36591 95 LEU A CA 1
ATOM 614 C C . LEU A 1 95 ? -4.44948 -14.94905 28.74997 1.000 12.55661 95 LEU A C 1
ATOM 615 O O . LEU A 1 95 ? -4.56671 -14.67195 29.94843 1.000 13.96072 95 LEU A O 1
ATOM 620 N N . ASP A 1 96 ? -3.69150 -14.23566 27.91515 1.000 10.03927 96 ASP A N 1
ATOM 621 C CA . ASP A 1 96 ? -3.00665 -13.00692 28.34484 1.000 12.96364 96 ASP A CA 1
ATOM 622 C C . ASP A 1 96 ? -3.91466 -11.83326 28.00292 1.000 15.70508 96 ASP A C 1
ATOM 623 O O . ASP A 1 96 ? -3.75432 -11.14088 26.99702 1.000 14.49992 96 ASP A O 1
ATOM 628 N N . PHE A 1 97 ? -4.91364 -11.63325 28.86124 1.000 13.80627 97 PHE A N 1
ATOM 629 C CA . PHE A 1 97 ? -5.92331 -10.62361 28.58804 1.000 14.32976 97 PHE A CA 1
ATOM 630 C C . PHE A 1 97 ? -5.32436 -9.22580 28.64033 1.000 12.53082 97 PHE A C 1
ATOM 631 O O . PHE A 1 97 ? -5.71541 -8.35272 27.86346 1.000 13.80864 97 PHE A O 1
ATOM 639 N N . ALA A 1 98 ? -4.35210 -9.00797 29.52295 1.000 14.24117 98 ALA A N 1
ATOM 640 C CA . ALA A 1 98 ? -3.68715 -7.71298 29.59668 1.000 18.77016 98 ALA A CA 1
ATOM 641 C C . ALA A 1 98 ? -2.97747 -7.37612 28.29407 1.000 15.85253 98 ALA A C 1
ATOM 642 O O . ALA A 1 98 ? -3.01768 -6.23001 27.83288 1.000 14.57430 98 ALA A O 1
ATOM 644 N N . GLY A 1 99 ? -2.29669 -8.35699 27.70082 1.000 14.88613 99 GLY A N 1
ATOM 645 C CA . GLY A 1 99 ? -1.59520 -8.09945 26.45447 1.000 15.63291 99 GLY A CA 1
ATOM 646 C C . GLY A 1 99 ? -2.55695 -7.83621 25.31139 1.000 13.91261 99 GLY A C 1
ATOM 647 O O . GLY A 1 99 ? -2.32422 -6.95110 24.47139 1.000 12.97688 99 GLY A O 1
ATOM 648 N N . LEU A 1 100 ? -3.64687 -8.60494 25.25706 1.000 10.09404 100 LEU A N 1
ATOM 649 C CA . LEU A 1 100 ? -4.69980 -8.31470 24.29237 1.000 11.55515 100 LEU A CA 1
ATOM 650 C C . LEU A 1 100 ? -5.17408 -6.87811 24.43328 1.000 12.79965 100 LEU A C 1
ATOM 651 O O . LEU A 1 100 ? -5.31897 -6.16376 23.44012 1.000 11.91693 100 LEU A O 1
ATOM 656 N N . GLN A 1 101 ? -5.44020 -6.44291 25.66417 1.000 13.81669 101 GLN A N 1
ATOM 657 C CA . GLN A 1 101 ? -5.98443 -5.10100 25.84064 1.000 12.99356 101 GLN A CA 1
ATOM 658 C C . GLN A 1 101 ? -4.95177 -4.04807 25.46390 1.000 14.50412 101 GLN A C 1
ATOM 659 O O . GLN A 1 101 ? -5.29280 -3.02123 24.86393 1.000 14.50751 101 GLN A O 1
ATOM 665 N N . ALA A 1 102 ? -3.67932 -4.30853 25.77214 1.000 14.80563 102 ALA A N 1
ATOM 666 C CA . ALA A 1 102 ? -2.61940 -3.35945 25.43754 1.000 13.85926 102 ALA A CA 1
ATOM 667 C C . ALA A 1 102 ? -2.48884 -3.18770 23.93047 1.000 20.01532 102 ALA A C 1
ATOM 668 O O . ALA A 1 102 ? -2.17607 -2.09018 23.45317 1.000 18.75174 102 ALA A O 1
ATOM 670 N N . GLY A 1 103 ? -2.71793 -4.25371 23.16707 1.000 13.21003 103 GLY A N 1
ATOM 671 C CA . GLY A 1 103 ? -2.69515 -4.10199 21.72185 1.000 12.13044 103 GLY A CA 1
ATOM 672 C C . GLY A 1 103 ? -3.97432 -3.48761 21.19221 1.000 13.11329 103 GLY A C 1
ATOM 673 O O . GLY A 1 103 ? -3.96951 -2.62576 20.31460 1.000 14.45101 103 GLY A O 1
ATOM 674 N N . TYR A 1 104 ? -5.08834 -3.93810 21.75843 1.000 15.11533 104 TYR A N 1
ATOM 675 C CA . TYR A 1 104 ? -6.41147 -3.56816 21.28579 1.000 14.67897 104 TYR A CA 1
ATOM 676 C C . TYR A 1 104 ? -6.67666 -2.08043 21.44896 1.000 14.95872 104 TYR A C 1
ATOM 677 O O . TYR A 1 104 ? -7.24183 -1.43721 20.55737 1.000 14.30555 104 TYR A O 1
ATOM 686 N N . THR A 1 105 ? -6.28263 -1.51812 22.58586 1.000 15.71992 105 THR A N 1
ATOM 687 C CA . THR A 1 105 ? -6.55335 -0.11066 22.82720 1.000 15.30502 105 THR A CA 1
ATOM 688 C C . THR A 1 105 ? -5.75352 0.80032 21.90870 1.000 17.30868 105 THR A C 1
ATOM 689 O O . THR A 1 105 ? -5.97274 2.01390 21.93796 1.000 20.18169 105 THR A O 1
ATOM 693 N N . GLN A 1 106 ? -4.84589 0.25592 21.09568 1.000 17.72637 106 GLN A N 1
ATOM 694 C CA . GLN A 1 106 ? -4.13460 1.06644 20.11502 1.000 14.51130 106 GLN A CA 1
ATOM 695 C C . GLN A 1 106 ? -4.90870 1.23487 18.81554 1.000 17.48129 106 GLN A C 1
ATOM 696 O O . GLN A 1 106 ? -4.51483 2.06545 17.99019 1.000 17.32613 106 GLN A O 1
ATOM 702 N N . PHE A 1 107 ? -5.99333 0.47406 18.61298 1.000 14.16908 107 PHE A N 1
ATOM 703 C CA . PHE A 1 107 ? -6.74699 0.50198 17.36406 1.000 14.12240 107 PHE A CA 1
ATOM 704 C C . PHE A 1 107 ? -8.20195 0.92709 17.50428 1.000 12.45393 107 PHE A C 1
ATOM 705 O O . PHE A 1 107 ? -8.83250 1.22367 16.48204 1.000 15.12138 107 PHE A O 1
ATOM 713 N N . PHE A 1 108 ? -8.76776 0.93598 18.71557 1.000 13.16433 108 PHE A N 1
ATOM 714 C CA . PHE A 1 108 ? -10.18174 1.23897 18.89309 1.000 11.47965 108 PHE A CA 1
ATOM 715 C C . PHE A 1 108 ? -10.36251 2.20717 20.04990 1.000 12.71706 108 PHE A C 1
ATOM 716 O O . PHE A 1 108 ? -9.71961 2.06863 21.09294 1.000 16.34506 108 PHE A O 1
ATOM 724 N N . GLY A 1 109 ? -11.24401 3.18527 19.87357 1.000 14.29128 109 GLY A N 1
ATOM 725 C CA . GLY A 1 109 ? -11.39838 4.18710 20.91104 1.000 13.82576 109 GLY A CA 1
ATOM 726 C C . GLY A 1 109 ? -10.22889 5.13912 21.04757 1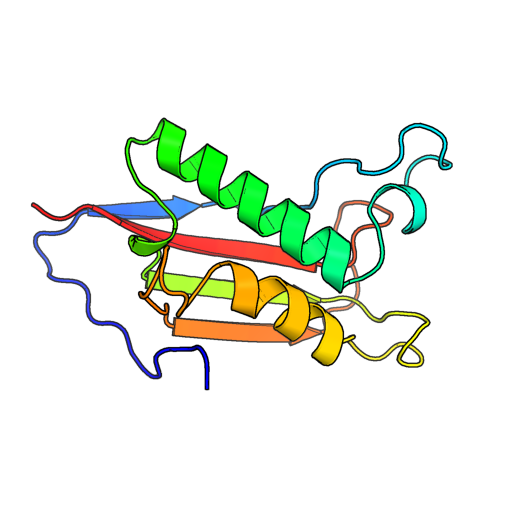.000 17.70478 109 GLY A C 1
ATOM 727 O O . GLY A 1 109 ? -10.03652 5.72819 22.11648 1.000 17.98716 109 GLY A O 1
ATOM 728 N N . THR A 1 110 ? -9.43469 5.29429 20.00467 1.000 16.74463 110 THR A N 1
ATOM 729 C CA . THR A 1 110 ? -8.28352 6.18614 19.98583 1.000 19.22071 110 THR A CA 1
ATOM 730 C C . THR A 1 110 ? -8.64669 7.49386 19.30625 1.000 21.44924 110 THR A C 1
ATOM 731 O O . THR A 1 110 ? -9.67484 7.59855 18.63281 1.000 18.93212 110 THR A O 1
ATOM 735 N N . PRO A 1 111 ? -7.80357 8.52074 19.44122 1.000 19.42037 111 PRO A N 1
ATOM 736 C CA . PRO A 1 111 ? -8.04782 9.75340 18.67387 1.000 18.63386 111 PRO A CA 1
ATOM 737 C C . PRO A 1 111 ? -8.12677 9.50802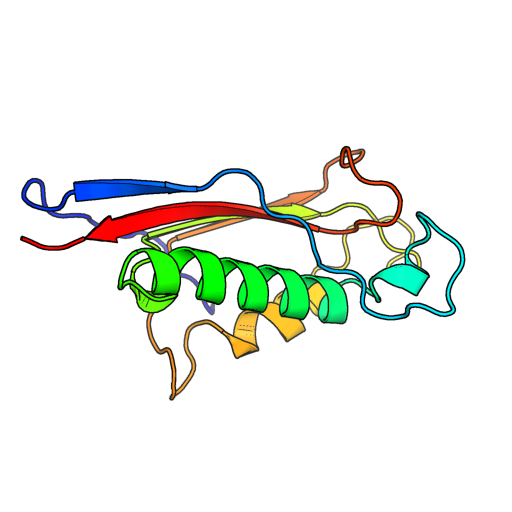 17.17369 1.000 20.63078 111 PRO A C 1
ATOM 738 O O . PRO A 1 111 ? -9.00016 10.06272 16.49765 1.000 18.74341 111 PRO A O 1
ATOM 742 N N . GLU A 1 112 ? -7.25387 8.64751 16.64625 1.000 19.75978 112 GLU A N 1
ATOM 743 C CA . GLU A 1 112 ? -7.22650 8.34530 15.22211 1.000 18.71183 112 GLU A CA 1
ATOM 744 C C . GLU A 1 112 ? -8.37781 7.43971 14.80468 1.000 19.61043 112 GLU A C 1
ATOM 745 O O . GLU A 1 112 ? -8.82199 7.50071 13.65175 1.000 19.81389 112 GLU A O 1
ATOM 751 N N . GLN A 1 113 ? -8.86236 6.59091 15.70823 1.000 19.83252 113 GLN A N 1
ATOM 752 C CA . GLN A 1 113 ? -9.90269 5.61107 15.38946 1.000 19.01534 113 GLN A CA 1
ATOM 753 C C . GLN A 1 113 ? -10.82445 5.50351 16.59169 1.000 17.25023 113 GLN A C 1
ATOM 754 O O . GLN A 1 113 ? -10.73789 4.56063 17.38960 1.000 15.17708 113 GLN A O 1
ATOM 760 N N . PRO A 1 114 ? -11.75736 6.44532 16.73110 1.000 13.88192 114 PRO A N 1
ATOM 761 C CA . PRO A 1 114 ? -12.55911 6.53194 17.95750 1.000 16.86669 114 PRO A CA 1
ATOM 762 C C . PRO A 1 114 ? -13.65650 5.49305 18.09603 1.000 16.57710 114 PRO A C 1
ATOM 763 O O . PRO A 1 114 ? -14.23292 5.38762 19.18472 1.000 17.11153 114 PRO A O 1
ATOM 767 N N . LEU A 1 115 ? -13.99500 4.75019 17.05071 1.000 17.00265 115 LEU A N 1
ATOM 768 C CA . LEU A 1 115 ? -15.16966 3.89995 17.12725 1.000 18.64666 115 LEU A CA 1
ATOM 769 C C . LEU A 1 115 ? -14.82111 2.58010 17.80602 1.000 20.18154 115 LEU A C 1
ATOM 770 O O . LEU A 1 115 ? -13.69645 2.09011 17.71787 1.000 15.68972 115 LEU A O 1
ATOM 775 N N . LYS A 1 116 ? -15.79381 2.02475 18.52296 1.000 16.47682 116 LYS A N 1
ATOM 776 C CA . LYS A 1 116 ? -15.57656 0.81680 19.31256 1.000 18.88336 116 LYS A CA 1
ATOM 777 C C . LYS A 1 116 ? -16.63381 -0.21235 18.93983 1.000 16.92522 116 LYS A C 1
ATOM 778 O O . LYS A 1 116 ? -17.83556 0.03156 19.17011 1.000 17.30389 116 LYS A O 1
ATOM 784 N N . PRO A 1 117 ? -16.25612 -1.34761 18.36020 1.000 16.42669 117 PRO A N 1
ATOM 785 C CA . PRO A 1 117 ? -17.24684 -2.36912 18.00944 1.000 14.92517 117 PRO A CA 1
ATOM 786 C C . PRO A 1 117 ? -17.69609 -3.13799 19.24224 1.000 14.58580 117 PRO A C 1
ATOM 787 O O . PRO A 1 117 ? -17.10896 -3.04283 20.325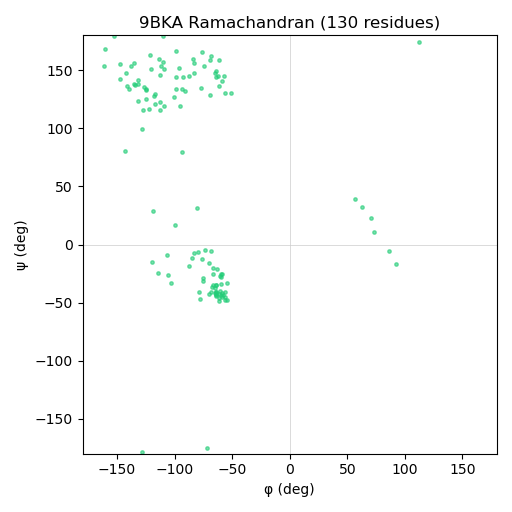59 1.000 13.27069 117 PRO A O 1
ATOM 791 N N . ALA A 1 118 ? -18.79345 -3.86931 19.06199 1.000 15.03963 118 ALA A N 1
ATOM 792 C CA . ALA A 1 118 ? -19.13901 -4.92497 19.99437 1.000 14.32250 118 ALA A CA 1
ATOM 793 C C . ALA A 1 118 ? -18.05627 -5.99338 19.92554 1.000 15.22725 118 ALA A C 1
ATOM 794 O O . ALA A 1 118 ? -17.49316 -6.25840 18.85966 1.000 12.96739 118 ALA A O 1
ATOM 796 N N . ARG A 1 119 ? -17.74149 -6.59401 21.06583 1.000 10.04746 119 ARG A N 1
ATOM 797 C CA . ARG A 1 119 ? -16.63508 -7.53163 21.11172 1.000 12.76423 119 ARG A CA 1
ATOM 798 C C . ARG A 1 119 ? -16.95837 -8.69861 22.03542 1.000 12.25461 119 ARG A C 1
ATOM 799 O O . ARG A 1 119 ? -17.66876 -8.54873 23.03216 1.000 12.41598 119 ARG A O 1
ATOM 807 N N . THR A 1 120 ? -16.41752 -9.86224 21.68761 1.000 11.08234 120 THR A N 1
ATOM 808 C CA . THR A 1 120 ? -16.36590 -11.02627 22.56397 1.000 12.62143 120 THR A CA 1
ATOM 809 C C . THR A 1 120 ? -14.94246 -11.55430 22.51985 1.000 12.99075 120 THR A C 1
ATOM 810 O O . THR A 1 120 ? -14.34118 -11.60606 21.44223 1.000 10.92775 120 THR A O 1
ATOM 814 N N . ALA A 1 121 ? -14.40331 -11.93352 23.68700 1.000 11.68979 121 ALA A N 1
ATOM 815 C CA . ALA A 1 121 ? -13.02885 -12.41018 23.79452 1.000 12.06585 121 ALA A CA 1
ATOM 816 C C . ALA A 1 121 ? -12.98400 -13.58478 24.75743 1.000 15.44404 121 ALA A C 1
ATOM 817 O O . ALA A 1 121 ? -13.60114 -13.52769 25.82707 1.000 17.25969 121 ALA A O 1
ATOM 819 N N . LEU A 1 122 ? -12.28403 -14.65553 24.37739 1.000 9.09369 122 LEU A N 1
ATOM 820 C CA . LEU A 1 122 ? -12.25960 -15.85051 25.21666 1.000 12.72209 122 LEU A CA 1
ATOM 821 C C . LEU A 1 122 ? -11.06546 -16.71869 24.84777 1.000 7.18336 122 LEU A C 1
ATOM 822 O O . LEU A 1 122 ? -10.43370 -16.53699 23.80613 1.000 10.03800 122 LEU A O 1
ATOM 827 N N . GLN A 1 123 ? -10.79134 -17.69885 25.69925 1.000 8.29606 123 GLN A N 1
ATOM 828 C CA . GLN A 1 123 ? -9.66107 -18.59868 25.50964 1.000 7.03343 123 GLN A CA 1
ATOM 829 C C . GLN A 1 123 ? -10.11982 -19.92030 24.91572 1.000 8.66380 123 GLN A C 1
ATOM 830 O O . GLN A 1 123 ? -11.01694 -20.56936 25.45962 1.000 9.64648 123 GLN A O 1
ATOM 836 N N . VAL A 1 124 ? -9.48732 -20.32085 23.81179 1.000 7.28788 124 VAL A N 1
ATOM 837 C CA . VAL A 1 124 ? -9.74084 -21.61493 23.18813 1.000 8.75295 124 VAL A CA 1
ATOM 838 C C . VAL A 1 124 ? -8.52255 -22.50916 23.38018 1.000 10.07008 124 VAL A C 1
ATOM 839 O O . VAL A 1 124 ? -7.52108 -22.09903 23.98854 1.000 10.27387 124 VAL A O 1
ATOM 843 N N . VAL A 1 125 ? -8.60120 -23.74036 22.86318 1.000 7.82515 125 VAL A N 1
ATOM 844 C CA . VAL A 1 125 ? -7.52293 -24.70524 23.06943 1.000 9.21626 125 VAL A CA 1
ATOM 845 C C . VAL A 1 125 ? -6.35584 -24.41660 22.14313 1.000 12.08277 125 VAL A C 1
ATOM 846 O O . VAL A 1 125 ? -5.19359 -24.39070 22.57037 1.000 11.67019 125 VAL A O 1
ATOM 850 N N . ALA A 1 126 ? -6.64203 -24.19456 20.86459 1.000 10.28281 126 ALA A N 1
ATOM 851 C CA . ALA A 1 126 ? -5.59162 -24.12577 19.86364 1.000 12.59030 126 ALA A CA 1
ATOM 852 C C . ALA A 1 126 ? -6.14012 -23.43138 18.63754 1.000 12.30581 126 ALA A C 1
ATOM 853 O O . ALA A 1 126 ? -7.34580 -23.46527 18.37761 1.000 9.67764 126 ALA A O 1
ATOM 855 N N . LEU A 1 127 ? -5.24509 -22.81833 17.89525 1.000 12.07943 127 LEU A N 1
ATOM 856 C CA . LEU A 1 127 ? -5.50579 -22.16257 16.62781 1.000 12.47697 127 LEU A CA 1
ATOM 857 C C . LEU A 1 127 ? -4.82840 -22.95780 15.51892 1.000 13.34266 127 LEU A C 1
ATOM 858 O O . LEU A 1 127 ? -3.86398 -23.68295 15.78583 1.000 12.78352 127 LEU A O 1
ATOM 863 N N . PRO A 1 128 ? -5.31700 -22.89958 14.27892 1.000 13.34210 128 PRO A N 1
ATOM 864 C CA . PRO A 1 128 ? -4.73675 -23.78201 13.24956 1.000 14.41030 128 PRO A CA 1
ATOM 865 C C . PRO A 1 128 ? -3.28747 -23.44479 12.89326 1.000 19.66090 128 PRO A C 1
ATOM 866 O O . PRO A 1 128 ? -2.56588 -24.32037 12.39542 1.000 18.20086 128 PRO A O 1
ATOM 870 N N . LEU A 1 129 ? -2.83384 -22.23401 13.17411 1.000 17.74530 129 LEU A N 1
ATOM 871 C CA . LEU A 1 129 ? -1.48652 -21.79304 12.82644 1.000 18.74899 129 LEU A CA 1
ATOM 872 C C . LEU A 1 129 ? -0.55276 -21.99662 14.01863 1.000 21.86665 129 LEU A C 1
ATOM 873 O O . LEU A 1 129 ? -0.80075 -21.41661 15.08818 1.000 17.55311 129 LEU A O 1
ATOM 878 N N . PRO A 1 130 ? 0.50386 -22.80746 13.89400 1.000 18.72112 130 PRO A N 1
ATOM 879 C CA . PRO A 1 130 ? 1.44127 -22.97216 15.01192 1.000 20.88595 130 PRO A CA 1
ATOM 880 C C . PRO A 1 130 ? 2.10007 -21.65294 15.38014 1.000 15.33804 130 PRO A C 1
ATOM 881 O O . PRO A 1 130 ? 2.52754 -20.89188 14.51449 1.000 16.40859 130 PRO A O 1
ATOM 885 N N . GLY A 1 131 ? 2.18341 -21.38832 16.67830 1.000 15.73064 131 GLY A N 1
ATOM 886 C CA . GLY A 1 131 ? 2.80399 -20.17496 17.17784 1.000 19.32384 131 GLY A CA 1
ATOM 887 C C . GLY A 1 131 ? 1.84542 -19.02055 17.40239 1.000 15.01358 131 GLY A C 1
ATOM 888 O O . GLY A 1 131 ? 2.19154 -18.06527 18.11173 1.000 14.20710 131 GLY A O 1
ATOM 889 N N . ALA A 1 132 ? 0.65125 -19.08875 16.82969 1.000 13.72944 132 ALA A N 1
ATOM 890 C CA . ALA A 1 132 ? -0.32401 -18.01631 16.96179 1.000 14.35797 132 ALA A CA 1
ATOM 891 C C . ALA A 1 132 ? -0.98992 -18.05825 18.33605 1.000 13.27729 132 ALA A C 1
ATOM 892 O O . ALA A 1 132 ? -1.40003 -19.12118 18.80780 1.000 14.72182 132 ALA A O 1
ATOM 894 N N . LEU A 1 133 ? -1.10443 -16.88953 18.97244 1.000 10.42450 133 LEU A N 1
ATOM 895 C CA . LEU A 1 133 ? -1.76929 -16.75562 20.25705 1.000 11.06206 133 LEU A CA 1
ATOM 896 C C . LEU A 1 133 ? -3.12806 -16.08349 20.14997 1.000 12.96412 133 LEU A C 1
ATOM 897 O O . LEU A 1 133 ? -3.88191 -16.09830 21.12748 1.000 11.25692 133 LEU A O 1
ATOM 902 N N . ILE A 1 134 ? -3.47501 -15.54402 18.98665 1.000 9.71504 134 ILE A N 1
ATOM 903 C CA . ILE A 1 134 ? -4.73424 -14.82727 18.80341 1.000 10.82754 134 ILE A CA 1
ATOM 904 C C . ILE A 1 134 ? -5.20347 -15.04989 17.37643 1.000 11.13397 134 ILE A C 1
ATOM 905 O O . ILE A 1 134 ? -4.39331 -15.13944 16.44403 1.000 11.43959 134 ILE A O 1
ATOM 910 N N . GLU A 1 135 ? -6.51792 -15.18755 17.21831 1.000 10.10377 135 GLU A N 1
ATOM 911 C CA . GLU A 1 135 ? -7.18279 -15.12055 15.92239 1.000 9.62155 135 GLU A CA 1
ATOM 912 C C . GLU A 1 135 ? -8.41107 -14.23633 16.08185 1.000 11.51182 135 GLU A C 1
ATOM 913 O O . GLU A 1 135 ? -9.12529 -14.34507 17.08205 1.000 10.96943 135 GLU A O 1
ATOM 919 N N . VAL A 1 136 ? -8.66456 -13.35598 15.11330 1.000 11.11609 136 VAL A N 1
ATOM 920 C CA . VAL A 1 136 ? -9.74222 -12.37773 15.24357 1.000 10.25406 136 VAL A CA 1
ATOM 921 C C . VAL A 1 136 ? -10.67042 -12.50438 14.04389 1.000 14.11534 136 VAL A C 1
ATOM 922 O O . VAL A 1 136 ? -10.21015 -12.57595 12.90216 1.000 13.89371 136 VAL A O 1
ATOM 926 N N . GLU A 1 137 ? -11.97010 -12.53258 14.31335 1.000 11.25559 137 GLU A N 1
ATOM 927 C CA . GLU A 1 137 ? -13.03773 -12.61437 13.33066 1.000 16.31547 137 GLU A CA 1
ATOM 928 C C . GLU A 1 137 ? -13.80557 -11.29459 13.36405 1.000 16.31422 137 GLU A C 1
ATOM 929 O O . GLU A 1 137 ? -13.93285 -10.67894 14.42231 1.000 14.70417 137 GLU A O 1
ATOM 935 N N . ALA A 1 138 ? -14.31902 -10.82991 12.22407 1.000 12.25276 138 ALA A N 1
ATOM 936 C CA . ALA A 1 138 ? -14.98827 -9.53473 12.29736 1.000 13.02728 138 ALA A CA 1
ATOM 937 C C . ALA A 1 138 ? -16.14787 -9.43942 11.31305 1.000 16.11788 138 ALA A C 1
ATOM 938 O O . ALA A 1 138 ? -16.18955 -10.12452 10.28622 1.000 13.99364 138 ALA A O 1
ATOM 940 N N . VAL A 1 139 ? -17.09887 -8.56710 11.65445 1.000 12.73282 139 VAL A N 1
ATOM 941 C CA . VAL A 1 139 ? -18.12815 -8.11878 10.72449 1.000 13.36713 139 VAL A CA 1
ATOM 942 C C . VAL A 1 139 ? -18.07013 -6.60063 10.67302 1.000 12.29865 139 VAL A C 1
ATOM 943 O O . VAL A 1 139 ? -17.98447 -5.93489 11.71693 1.000 14.41290 139 VAL A O 1
ATOM 947 N N . ALA A 1 140 ? -18.10722 -6.06853 9.44744 1.000 15.85792 140 ALA A N 1
ATOM 948 C CA . ALA A 1 140 ? -18.03454 -4.64365 9.16780 1.000 12.92594 140 ALA A CA 1
ATOM 949 C C . ALA A 1 140 ? -19.28568 -4.24098 8.40021 1.000 18.65589 140 ALA A C 1
ATOM 950 O O . ALA A 1 140 ? -20.00318 -5.08923 7.87156 1.000 16.62973 140 ALA A O 1
ATOM 952 N N . ALA A 1 141 ? -19.56760 -2.94138 8.35481 1.000 17.83573 141 ALA A N 1
ATOM 953 C CA . ALA A 1 141 ? -20.74256 -2.45988 7.64434 1.000 17.94870 141 ALA A CA 1
ATOM 954 C C . ALA A 1 141 ? -20.35824 -1.29596 6.74368 1.000 20.04113 141 ALA A C 1
ATOM 955 O O . ALA A 1 141 ? -19.53736 -0.45225 7.11361 1.000 21.78151 141 ALA A O 1
ATOM 957 N N . ARG A 1 142 ? -20.96068 -1.26867 5.56060 1.000 21.76289 142 ARG A N 1
AT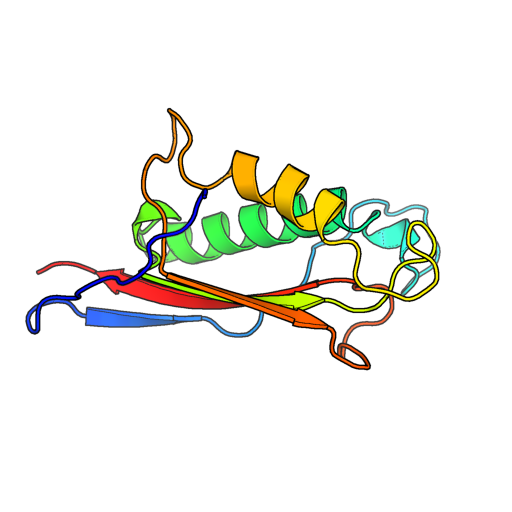OM 958 C CA . ARG A 1 142 ? -20.79594 -0.20176 4.58281 1.000 27.46232 142 ARG A CA 1
ATOM 959 C C . ARG A 1 142 ? -22.12457 0.53449 4.46345 1.000 30.41299 142 ARG A C 1
ATOM 960 O O . ARG A 1 142 ? -23.13056 -0.05639 4.04594 1.000 29.58828 142 ARG A O 1
ATOM 968 N N . SER A 1 143 ? -22.13121 1.80742 4.84805 1.000 29.64907 143 SER A N 1
ATOM 969 C CA . SER A 1 143 ? -23.35664 2.59142 4.84663 1.000 38.87317 143 SER A CA 1
ATOM 970 C C . SER A 1 143 ? -23.84016 2.85508 3.42078 1.000 39.36432 143 SER A C 1
ATOM 971 O O . SER A 1 143 ? -23.09489 2.73119 2.44473 1.000 35.97174 143 SER A O 1
ATOM 974 N N . ALA A 1 144 ? -25.11105 3.23094 3.31143 1.000 43.24371 144 ALA A N 1
ATOM 975 C CA . ALA A 1 144 ? -25.73961 3.43967 2.00727 1.000 47.49011 144 ALA A CA 1
ATOM 976 C C . ALA A 1 144 ? -25.15935 4.64470 1.26001 1.000 46.57980 144 ALA A C 1
ATOM 977 O O . ALA A 1 144 ? -24.34210 5.39552 1.79620 1.000 47.09437 144 ALA A O 1
#

InterPro domains:
  IPR006175 YjgF/YER057c/UK114 family [PF01042] (24-141)
  IPR006175 YjgF/YER057c/UK114 family [PTHR11803] (25-141)
  IPR035959 RutC-like superfamily [G3DSA:3.30.1330.40] (5-143)
  IPR035959 RutC-like superfamily [SSF55298] (13-142)

Nearest PDB structures (foldseek):
  9bka-assembly1_A  TM=1.008E+00  e=5.201E-28  Pseudomonas syringae pv. tomato
  9bkc-assembly2_D-2  TM=8.868E-01  e=1.874E-15  Pseudomonas fluorescens
  8qom-assembly1_A  TM=7.021E-01  e=6.491E-08  Capra hircus
  8qoq-assembly1_A  TM=7.006E-01  e=7.878E-08  Capra hircus
  2dyy-assembly4_K  TM=7.161E-01  e=9.561E-08  Pyrococcus horikoshii

Sequence (132 aa):
FPISQTVTVPASASLIFISGTLPDLADPHAPAGTPAAYGNTQVQTVSVFNKLRRILQQQDLDLGDIVQLRVFLVGAEETGGKLDFAGLQAGYTQFFGTPEQPLKPARTALQVVALPLPGALIEVEAVAARSA

Secondary structure (DSSP, 8-state):
--S-S-----TTSEEEEEEEE-PPP--TTSPTTSHHHH-SHHHHHHHHHHHHHHHHHHTT--GGGEEEEEEEE---GGGTTS--HHHHHHHHTTTSSSSS-----EEEEEE-S--SSTT--EEEEEEEEE--

Organism: Pseudomonas syringae pv. tomato (strain ATCC BAA-871 / DC3000) (NCBI:txid223283)

B-factor: mean 20.56, std 9.47, range [7.03, 83.27]

Radius of gyration: 14.84 Å; Cα contacts (8 Å, |Δi|>4): 268; chains: 1; bounding box: 46×34×33 Å

Foldseek 3Di:
DLADQAFDDDPQKDKDWDPKFWFDQDDPVDDALALVRQDFLLSRLLRRQVVVQVVQVVVVGGPLQWAEKEKEFFADPVRPGAGPVVSNVNNVVVAECDPVHNHHHHYHYHYDHDDPGRNTGMIMITMGIGHD

Solvent-accessible surface area: 7070 Å² total; per-residue (Å²): 156,26,48,32,174,102,57,125,49,80,115,80,16,71,88,38,151,17,96,37,7,34,4,50,102,58,53,107,170,20,91,102,30,39,70,64,2,26,17,68,1,71,69,0,0,38,18,0,0,53,47,0,90,112,58,1,88,145,94,126,18,57,1,20,46,7,24,72,0,67,0,51,1,17,28,4,162,102,49,72,46,140,48,15,82,76,8,0,27,40,0,0,62,97,12,2,39,17,131,150,21,81,102,81,3,22,28,70,32,72,75,44,150,75,25,117,53,86,14,7,16,0,28,0,62,3,20,0,15,86,92,116